Protein AF-A0A101NGU7-F1 (afdb_monomer)

Structure (mmCIF, N/CA/C/O backbone):
data_AF-A0A101NGU7-F1
#
_entry.id   AF-A0A101NGU7-F1
#
loop_
_atom_site.group_PDB
_atom_site.id
_atom_site.type_symbol
_atom_site.label_atom_id
_atom_site.label_alt_id
_atom_site.label_comp_id
_atom_site.label_asym_id
_atom_site.label_entity_id
_atom_site.label_seq_id
_atom_site.pdbx_PDB_ins_code
_atom_site.Cartn_x
_atom_site.Cartn_y
_atom_site.Cartn_z
_atom_site.occupancy
_atom_site.B_iso_or_equiv
_atom_site.auth_seq_id
_atom_site.auth_comp_id
_atom_site.auth_asym_id
_atom_site.auth_atom_id
_atom_site.pdbx_PDB_model_num
ATOM 1 N N . MET A 1 1 ? -17.425 5.808 0.806 1.00 58.78 1 MET A N 1
ATOM 2 C CA . MET A 1 1 ? -16.473 5.995 1.917 1.00 58.78 1 MET A 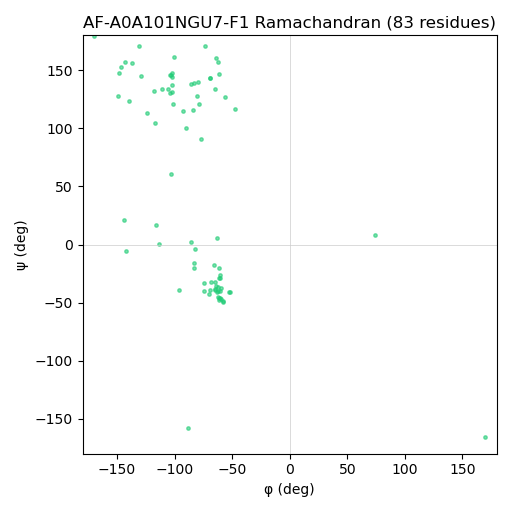CA 1
ATOM 3 C C . MET A 1 1 ? -15.116 6.217 1.278 1.00 58.78 1 MET A C 1
ATOM 5 O O . MET A 1 1 ? -14.770 5.433 0.404 1.00 58.78 1 MET A O 1
ATOM 9 N N . THR A 1 2 ? -14.427 7.311 1.593 1.00 72.12 2 THR A N 1
ATOM 10 C CA . THR A 1 2 ? -13.077 7.569 1.069 1.00 72.12 2 THR A CA 1
ATOM 11 C C . THR A 1 2 ? -12.093 7.013 2.084 1.00 72.12 2 THR A C 1
ATOM 13 O O . THR A 1 2 ? -12.086 7.488 3.215 1.00 72.12 2 THR A O 1
ATOM 16 N N . TYR A 1 3 ? -11.331 5.990 1.704 1.00 77.88 3 TYR A N 1
ATOM 17 C CA . TYR A 1 3 ? -10.276 5.432 2.548 1.00 77.88 3 TYR A CA 1
ATOM 18 C C . TYR A 1 3 ? -9.003 6.259 2.393 1.00 77.88 3 TYR A C 1
ATOM 20 O O . TYR A 1 3 ? -8.667 6.675 1.281 1.00 77.88 3 TYR A O 1
ATOM 28 N N . ARG A 1 4 ? -8.314 6.508 3.506 1.00 85.31 4 ARG A N 1
ATOM 29 C CA . ARG A 1 4 ? -7.018 7.182 3.521 1.00 85.31 4 ARG A CA 1
ATOM 30 C C . ARG A 1 4 ? -5.917 6.192 3.143 1.00 85.31 4 ARG A C 1
ATOM 32 O O . ARG A 1 4 ? -5.954 5.030 3.544 1.00 85.31 4 ARG A O 1
ATOM 39 N N . VAL A 1 5 ? -4.959 6.662 2.354 1.00 86.62 5 VAL A N 1
ATOM 40 C CA . VAL A 1 5 ? -3.726 5.937 2.046 1.00 86.62 5 VAL A CA 1
ATOM 41 C C . VAL A 1 5 ? -2.587 6.851 2.433 1.00 86.62 5 VAL A C 1
ATOM 43 O O . VAL A 1 5 ? -2.410 7.891 1.801 1.00 86.62 5 VAL A O 1
ATOM 46 N N . GLU A 1 6 ? -1.832 6.463 3.447 1.00 90.12 6 GLU A N 1
ATOM 47 C CA . GLU A 1 6 ? -0.588 7.142 3.787 1.00 90.12 6 GLU A CA 1
ATOM 48 C C . GLU A 1 6 ? 0.583 6.306 3.284 1.00 90.12 6 GLU A C 1
ATOM 50 O O . GLU A 1 6 ? 0.587 5.080 3.403 1.00 90.12 6 GLU A O 1
ATOM 55 N N . LEU A 1 7 ? 1.577 6.966 2.698 1.00 90.06 7 LEU A N 1
ATOM 56 C CA . LEU A 1 7 ? 2.812 6.326 2.266 1.00 90.06 7 LEU A CA 1
ATOM 57 C C . LEU A 1 7 ? 3.904 6.678 3.271 1.00 90.06 7 LEU A C 1
ATOM 59 O O . LEU A 1 7 ? 4.102 7.850 3.589 1.00 90.06 7 LEU A O 1
ATOM 63 N N . ALA A 1 8 ? 4.633 5.677 3.762 1.00 89.88 8 ALA A N 1
ATOM 64 C CA . ALA A 1 8 ? 5.882 5.948 4.457 1.00 89.88 8 ALA A CA 1
ATOM 65 C C . ALA A 1 8 ? 6.866 6.645 3.499 1.00 89.88 8 ALA A C 1
ATOM 67 O O . ALA A 1 8 ? 6.914 6.321 2.316 1.00 89.88 8 ALA A O 1
ATOM 68 N N . VAL A 1 9 ? 7.711 7.545 4.011 1.00 87.31 9 VAL A N 1
ATOM 69 C CA . VAL A 1 9 ? 8.689 8.296 3.190 1.00 87.31 9 VAL A CA 1
ATOM 70 C C . VAL A 1 9 ? 9.552 7.363 2.327 1.00 87.31 9 VAL A C 1
ATOM 72 O O . VAL A 1 9 ? 9.759 7.605 1.144 1.00 87.31 9 VAL A O 1
ATOM 75 N N . GLN A 1 10 ? 9.976 6.227 2.887 1.00 86.00 10 GLN A N 1
ATOM 76 C CA . GLN A 1 10 ? 10.746 5.209 2.163 1.00 86.00 10 GLN A CA 1
ATOM 77 C C . GLN A 1 10 ? 9.993 4.590 0.971 1.00 86.00 10 GLN A C 1
ATOM 79 O O . GLN A 1 10 ? 10.613 4.177 -0.005 1.00 86.00 10 GLN A O 1
ATOM 84 N N . VAL A 1 11 ? 8.660 4.534 1.033 1.00 90.56 11 VAL A N 1
ATOM 85 C CA . VAL A 1 11 ? 7.800 4.050 -0.054 1.00 90.56 11 VAL A CA 1
ATOM 86 C C . VAL A 1 11 ? 7.716 5.091 -1.164 1.00 90.56 11 VAL A C 1
ATOM 88 O O . VAL A 1 11 ? 7.767 4.728 -2.337 1.00 90.56 11 VAL A O 1
ATOM 91 N N . GLU A 1 12 ? 7.630 6.376 -0.818 1.00 90.06 12 GLU A N 1
ATOM 92 C CA . GLU A 1 12 ? 7.678 7.463 -1.803 1.00 90.06 12 GLU A CA 1
ATOM 93 C C . GLU A 1 12 ? 9.010 7.451 -2.568 1.00 90.06 12 GLU A C 1
A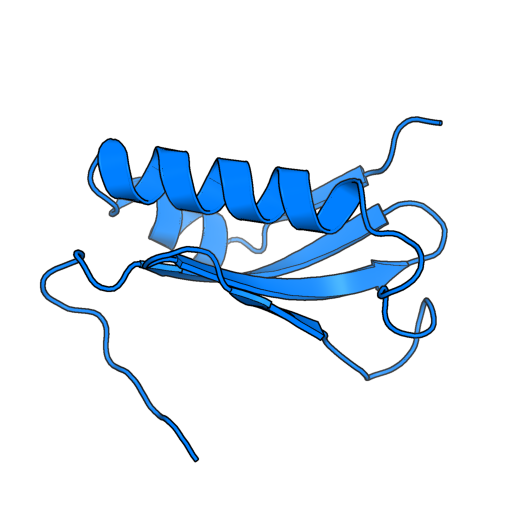TOM 95 O O . GLU A 1 12 ? 9.016 7.482 -3.803 1.00 90.06 12 GLU A O 1
ATOM 100 N N . ASP A 1 13 ? 10.124 7.302 -1.846 1.00 89.44 13 ASP A N 1
ATOM 101 C CA . ASP A 1 13 ? 11.459 7.173 -2.433 1.00 89.44 13 ASP A CA 1
ATOM 102 C C . ASP A 1 13 ? 11.566 5.923 -3.321 1.00 89.44 13 ASP A C 1
ATOM 104 O O . ASP A 1 13 ? 12.022 6.003 -4.465 1.00 89.44 13 ASP A O 1
ATOM 108 N N . ALA A 1 14 ? 11.079 4.769 -2.850 1.00 87.25 14 ALA A N 1
ATOM 109 C CA . ALA A 1 14 ? 11.063 3.537 -3.636 1.00 87.25 14 ALA A CA 1
ATOM 110 C C . ALA A 1 14 ? 10.280 3.722 -4.947 1.00 87.25 14 ALA A C 1
ATOM 112 O O . ALA A 1 14 ? 10.809 3.446 -6.026 1.00 87.25 14 ALA A O 1
ATOM 113 N N . LEU A 1 15 ? 9.063 4.269 -4.890 1.00 89.38 15 LEU A N 1
ATOM 114 C CA . LEU A 1 15 ? 8.237 4.540 -6.072 1.00 89.38 15 LEU A CA 1
ATOM 115 C C . LEU A 1 15 ? 8.919 5.491 -7.063 1.00 89.38 15 LEU A C 1
ATOM 117 O O . LEU A 1 15 ? 8.793 5.297 -8.279 1.00 89.38 15 LEU A O 1
ATOM 121 N N . ALA 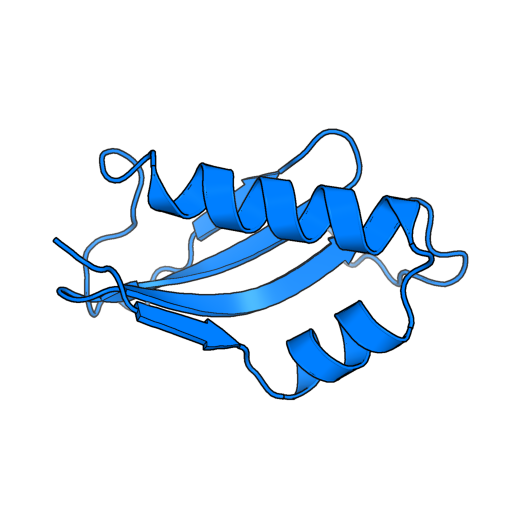A 1 16 ? 9.646 6.496 -6.569 1.00 90.12 16 ALA A N 1
ATOM 122 C CA . ALA A 1 16 ? 10.385 7.439 -7.402 1.00 90.12 16 ALA A CA 1
ATOM 123 C C . ALA A 1 16 ? 11.526 6.767 -8.184 1.00 90.12 16 ALA A C 1
ATOM 125 O O . ALA A 1 16 ? 11.799 7.161 -9.320 1.00 90.12 16 ALA A O 1
ATOM 126 N N . THR A 1 17 ? 12.150 5.731 -7.616 1.00 89.19 17 THR A N 1
ATOM 127 C CA . THR A 1 17 ? 13.241 4.978 -8.264 1.00 89.19 17 THR A CA 1
ATOM 128 C C . THR A 1 17 ? 12.764 3.894 -9.233 1.00 89.19 17 THR A C 1
ATOM 130 O O . THR A 1 17 ? 13.523 3.481 -10.112 1.00 89.19 17 THR A O 1
ATOM 133 N N . LEU A 1 18 ? 11.510 3.446 -9.114 1.00 88.12 18 LEU A N 1
ATOM 134 C CA . LEU A 1 18 ? 10.956 2.427 -10.001 1.00 88.12 18 LEU A CA 1
ATOM 135 C C . LEU A 1 18 ? 10.758 2.957 -11.432 1.00 88.12 18 LEU A C 1
ATOM 137 O O . LEU A 1 18 ? 10.309 4.097 -11.612 1.00 88.12 18 LEU A O 1
ATOM 141 N N . PRO A 1 19 ? 10.998 2.114 -12.459 1.00 90.25 19 PRO A N 1
ATOM 142 C CA . PRO A 1 19 ? 10.573 2.416 -13.821 1.00 90.25 19 PRO A CA 1
ATOM 143 C C . PRO A 1 19 ? 9.043 2.513 -13.890 1.00 90.25 19 PRO A C 1
ATOM 145 O O . PRO A 1 19 ? 8.343 1.898 -13.083 1.00 90.25 19 PRO A O 1
ATOM 148 N N . ASP A 1 20 ? 8.517 3.224 -14.892 1.00 92.31 20 ASP A N 1
ATOM 149 C CA . ASP A 1 20 ? 7.079 3.522 -15.004 1.00 92.31 20 ASP A CA 1
ATOM 150 C C . ASP A 1 20 ? 6.191 2.274 -14.907 1.00 92.31 20 ASP A C 1
ATOM 152 O O . ASP A 1 20 ? 5.176 2.286 -14.216 1.00 92.31 20 ASP A O 1
ATOM 156 N N . ALA A 1 21 ? 6.604 1.167 -15.532 1.00 90.06 21 ALA A N 1
ATOM 157 C CA . ALA A 1 21 ? 5.881 -0.103 -15.463 1.00 90.06 21 ALA A CA 1
ATOM 158 C C . ALA A 1 21 ? 5.810 -0.674 -14.034 1.00 90.06 21 ALA A C 1
ATOM 160 O O . ALA A 1 21 ? 4.763 -1.161 -13.618 1.00 90.06 21 ALA A O 1
ATOM 161 N N . GLY A 1 22 ? 6.907 -0.588 -13.274 1.00 91.06 22 GLY A N 1
ATOM 162 C CA . GLY A 1 22 ? 6.944 -1.042 -11.885 1.00 91.06 22 GLY A CA 1
ATOM 163 C C . GLY A 1 22 ? 6.119 -0.143 -10.974 1.00 91.06 22 GLY A C 1
ATOM 164 O O . GLY A 1 22 ? 5.344 -0.636 -10.159 1.00 91.06 22 GLY A O 1
ATOM 165 N N . ARG A 1 23 ? 6.219 1.177 -11.162 1.00 92.94 23 ARG A N 1
ATOM 166 C CA . ARG A 1 23 ? 5.407 2.153 -10.428 1.00 92.94 23 ARG A CA 1
ATOM 167 C C . ARG A 1 23 ? 3.916 1.927 -10.667 1.00 92.94 23 ARG A C 1
ATOM 169 O O . ARG A 1 23 ? 3.153 1.886 -9.707 1.00 92.94 23 ARG A O 1
ATOM 176 N N . GLN A 1 24 ? 3.515 1.738 -11.923 1.00 94.56 24 GLN A N 1
ATOM 177 C CA . GLN A 1 24 ? 2.130 1.451 -12.289 1.00 94.56 24 GLN A CA 1
ATOM 178 C C . GLN A 1 24 ? 1.619 0.187 -11.589 1.00 94.56 24 GLN A C 1
ATOM 180 O O . GLN A 1 24 ? 0.569 0.224 -10.953 1.00 94.56 24 GLN A O 1
ATOM 185 N N . GLU A 1 25 ? 2.379 -0.908 -11.640 1.00 93.38 25 GLU A N 1
ATOM 186 C CA . GLU A 1 25 ? 1.961 -2.172 -11.031 1.00 93.38 25 GLU A CA 1
ATOM 187 C C . GLU A 1 25 ? 1.857 -2.081 -9.499 1.00 93.38 25 GLU A C 1
ATOM 189 O O . GLU A 1 25 ? 0.917 -2.608 -8.896 1.00 93.38 25 GLU A O 1
ATOM 194 N N . VAL A 1 26 ? 2.784 -1.376 -8.842 1.00 93.50 26 VAL A N 1
ATOM 195 C CA . VAL A 1 26 ? 2.706 -1.128 -7.394 1.00 93.50 26 VAL A CA 1
ATOM 196 C C . VAL A 1 26 ? 1.457 -0.314 -7.053 1.00 93.50 26 VAL A C 1
ATOM 198 O O . VAL A 1 26 ? 0.718 -0.698 -6.147 1.00 93.50 26 VAL A O 1
ATOM 201 N N . MET A 1 27 ? 1.155 0.750 -7.802 1.00 94.12 27 MET A N 1
ATOM 202 C CA . MET A 1 27 ? -0.058 1.550 -7.585 1.00 94.12 27 MET A CA 1
ATOM 203 C C . MET A 1 27 ? -1.340 0.734 -7.793 1.00 94.12 27 MET A C 1
ATOM 205 O O . MET A 1 27 ? -2.279 0.848 -7.005 1.00 94.12 27 MET A O 1
ATOM 209 N N . GLU A 1 28 ? -1.376 -0.138 -8.802 1.00 93.81 28 GLU A N 1
ATOM 210 C CA . GLU A 1 28 ? 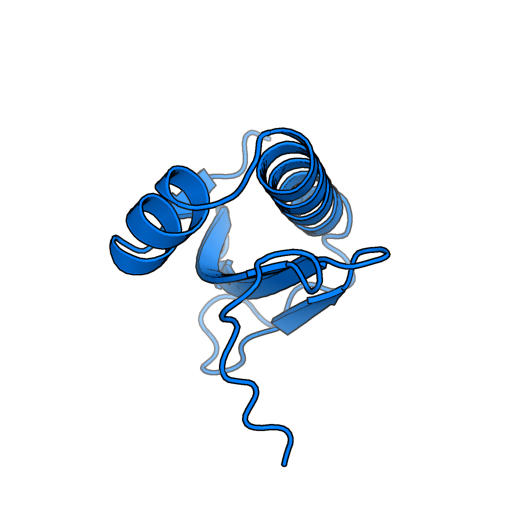-2.478 -1.086 -9.010 1.00 93.81 28 GLU A CA 1
ATOM 211 C C . GLU A 1 28 ? -2.611 -2.073 -7.844 1.00 93.81 28 GLU A C 1
ATOM 213 O O . GLU A 1 28 ? -3.722 -2.403 -7.430 1.00 93.81 28 GLU A O 1
ATOM 218 N N . THR A 1 29 ? -1.490 -2.496 -7.258 1.00 93.50 29 THR A N 1
ATOM 219 C CA . THR A 1 29 ? -1.471 -3.390 -6.091 1.00 93.50 29 THR A CA 1
ATOM 220 C C . THR A 1 29 ? -1.990 -2.687 -4.834 1.00 93.50 29 THR A C 1
ATOM 222 O O . THR A 1 29 ? -2.764 -3.281 -4.082 1.00 93.50 29 THR A O 1
ATOM 225 N N . ILE A 1 30 ? -1.644 -1.409 -4.630 1.00 91.81 30 ILE A N 1
ATOM 226 C CA . ILE A 1 30 ? -2.206 -0.567 -3.558 1.00 91.81 30 ILE A CA 1
ATOM 227 C C . ILE A 1 30 ? -3.721 -0.417 -3.753 1.00 91.81 30 ILE A C 1
ATOM 229 O O . ILE A 1 30 ? -4.497 -0.648 -2.826 1.00 91.81 30 ILE A O 1
ATOM 233 N N . ALA A 1 31 ? -4.167 -0.103 -4.973 1.00 91.25 31 ALA A N 1
ATOM 234 C CA . ALA A 1 31 ? -5.591 0.000 -5.285 1.00 91.25 31 ALA A CA 1
ATOM 235 C C . ALA A 1 31 ? -6.329 -1.329 -5.041 1.00 91.25 31 ALA A C 1
ATOM 237 O O . ALA A 1 31 ? -7.425 -1.341 -4.477 1.00 91.25 31 ALA A O 1
ATOM 238 N N . ALA A 1 32 ? -5.712 -2.459 -5.395 1.00 90.06 32 ALA A N 1
ATOM 239 C CA . ALA A 1 32 ? -6.246 -3.789 -5.122 1.00 90.06 32 ALA A CA 1
ATOM 240 C C . ALA A 1 32 ? -6.340 -4.090 -3.613 1.00 90.06 32 ALA A C 1
ATOM 242 O O . ALA A 1 32 ? -7.293 -4.738 -3.174 1.00 90.06 32 ALA A O 1
ATOM 243 N N . ALA A 1 33 ? -5.387 -3.614 -2.805 1.00 88.31 33 ALA A N 1
ATOM 244 C CA . ALA A 1 33 ? -5.436 -3.746 -1.350 1.00 88.31 33 ALA A CA 1
ATOM 245 C C . ALA A 1 33 ? -6.618 -2.969 -0.747 1.00 88.31 33 ALA A C 1
ATOM 247 O O . ALA A 1 33 ? -7.293 -3.481 0.147 1.00 88.31 33 ALA A O 1
ATOM 248 N N . LEU A 1 34 ? -6.931 -1.786 -1.283 1.00 87.06 34 LEU A N 1
ATOM 249 C CA . LEU A 1 34 ? -8.042 -0.950 -0.814 1.00 87.06 34 LEU A CA 1
ATOM 250 C C . LEU A 1 34 ? -9.428 -1.530 -1.098 1.00 87.06 34 LEU A C 1
ATOM 252 O O . LEU A 1 34 ? -10.354 -1.304 -0.325 1.00 87.06 34 LEU A O 1
ATOM 256 N N . VAL A 1 35 ? -9.598 -2.264 -2.199 1.00 87.44 35 VAL A N 1
ATOM 257 C CA . VAL A 1 35 ? -10.909 -2.834 -2.560 1.00 87.44 35 VAL A CA 1
ATOM 258 C C . VAL A 1 35 ? -11.208 -4.161 -1.856 1.00 87.44 35 VAL A C 1
ATOM 260 O O . VAL A 1 35 ? -12.365 -4.575 -1.813 1.00 87.44 35 VAL A O 1
ATOM 263 N N . ARG A 1 36 ? -10.197 -4.829 -1.283 1.00 83.88 36 ARG A N 1
ATOM 264 C CA . ARG A 1 36 ? -10.325 -6.133 -0.600 1.00 83.88 36 ARG A CA 1
ATOM 265 C C . ARG A 1 36 ? -10.298 -5.982 0.920 1.00 83.88 36 ARG A C 1
ATOM 267 O O . ARG A 1 36 ? -9.406 -6.504 1.593 1.00 83.88 36 ARG A O 1
ATOM 274 N N . LEU A 1 37 ? -11.280 -5.241 1.431 1.00 80.38 37 LEU A N 1
ATOM 275 C CA . LEU A 1 37 ? -11.442 -4.926 2.857 1.00 80.38 37 LEU A CA 1
ATOM 276 C C . LEU A 1 37 ? -11.627 -6.174 3.732 1.00 80.38 37 LEU A C 1
ATOM 278 O O . LEU A 1 37 ? -11.228 -6.177 4.888 1.00 80.38 37 LEU A O 1
ATOM 282 N N . ASP A 1 38 ? -12.202 -7.246 3.179 1.00 81.81 38 ASP A N 1
ATOM 283 C CA . ASP A 1 38 ? -12.421 -8.532 3.860 1.00 81.81 38 ASP A CA 1
ATOM 284 C C . ASP A 1 38 ? -11.125 -9.211 4.313 1.00 81.81 38 ASP A C 1
ATOM 286 O O . ASP A 1 38 ? -11.139 -10.075 5.184 1.00 81.81 38 ASP A O 1
ATOM 290 N N . ALA A 1 39 ? -10.011 -8.820 3.705 1.00 80.62 39 ALA A N 1
ATOM 291 C CA . ALA A 1 39 ? -8.711 -9.404 3.947 1.00 80.62 39 ALA A CA 1
ATOM 292 C C . ALA A 1 39 ? -7.733 -8.387 4.557 1.00 80.62 39 ALA A C 1
ATOM 294 O O . ALA A 1 39 ? -6.515 -8.593 4.497 1.00 80.62 39 ALA A O 1
ATOM 295 N N . TRP A 1 40 ? -8.253 -7.280 5.096 1.00 85.62 40 TRP A N 1
ATOM 296 C CA . TRP A 1 40 ? -7.482 -6.372 5.938 1.00 85.62 40 TRP A CA 1
ATOM 297 C C . TRP A 1 40 ? -7.161 -7.043 7.279 1.00 85.62 40 TRP A C 1
ATOM 299 O O . TRP A 1 40 ? -7.989 -7.800 7.790 1.00 85.62 40 TRP A O 1
ATOM 309 N N . PRO A 1 41 ? -5.968 -6.790 7.845 1.00 80.44 41 PRO A N 1
ATOM 310 C CA . PRO A 1 41 ? -5.689 -7.164 9.223 1.00 80.44 41 PRO A CA 1
ATOM 311 C C . PRO A 1 41 ? -6.612 -6.385 10.171 1.00 80.44 41 PRO A C 1
ATOM 313 O O . PRO A 1 41 ? -7.171 -5.349 9.794 1.00 80.44 41 PRO A O 1
ATOM 316 N N . ASP A 1 42 ? -6.769 -6.879 11.400 1.00 82.56 42 ASP A N 1
ATOM 317 C CA . ASP A 1 42 ? -7.583 -6.194 12.401 1.00 82.56 42 ASP A CA 1
ATOM 318 C C . ASP A 1 42 ? -7.075 -4.754 12.613 1.00 82.56 42 ASP A C 1
ATOM 320 O O . ASP A 1 42 ? -5.880 -4.543 12.863 1.00 82.56 42 ASP A O 1
ATOM 324 N N . PRO A 1 43 ? -7.955 -3.743 12.503 1.00 80.19 43 PRO A N 1
ATOM 325 C CA . PRO A 1 43 ? -7.537 -2.351 12.521 1.00 80.19 43 PRO A CA 1
ATOM 326 C C . PRO A 1 43 ? -6.926 -1.965 13.871 1.00 80.19 43 PRO A C 1
ATOM 328 O O . PRO A 1 43 ? -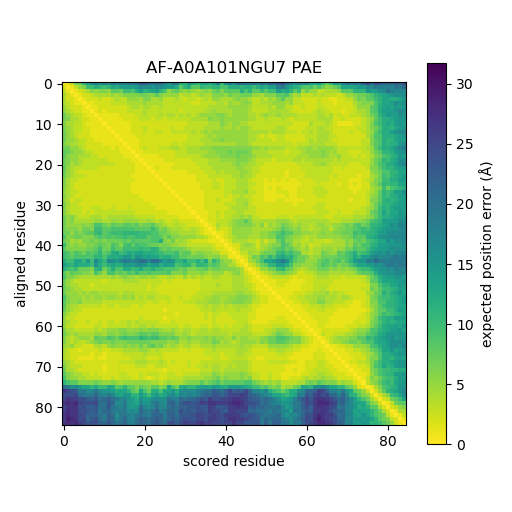7.490 -2.248 14.928 1.00 80.19 43 PRO A O 1
ATOM 331 N N . GLY A 1 44 ? -5.781 -1.276 13.836 1.00 69.44 44 GLY A N 1
ATOM 332 C CA . GLY A 1 44 ? -5.040 -0.884 15.042 1.00 69.44 44 GLY A CA 1
ATOM 333 C C . GLY A 1 44 ? -4.285 -2.031 15.733 1.00 69.44 44 GLY A C 1
ATOM 334 O O . GLY A 1 44 ? -3.768 -1.839 16.836 1.00 69.44 44 GLY A O 1
ATOM 335 N N . GLY A 1 45 ? -4.222 -3.211 15.107 1.00 70.69 45 GLY A N 1
ATOM 336 C CA . GLY A 1 45 ? -3.354 -4.311 15.515 1.00 70.69 45 GLY A CA 1
ATOM 337 C C . GLY A 1 45 ? -1.878 -4.064 15.180 1.00 70.69 45 GLY A C 1
ATOM 338 O O . GLY A 1 45 ? -1.522 -3.130 14.465 1.00 70.69 45 GLY A O 1
ATOM 339 N N . TRP A 1 46 ? -1.005 -4.931 15.697 1.00 70.69 46 TRP A N 1
ATOM 340 C CA . TRP A 1 46 ? 0.423 -4.958 15.332 1.00 70.69 46 TRP A CA 1
ATOM 341 C C . TRP A 1 46 ? 0.673 -5.727 14.024 1.00 70.69 46 TRP A C 1
ATOM 343 O O . TRP A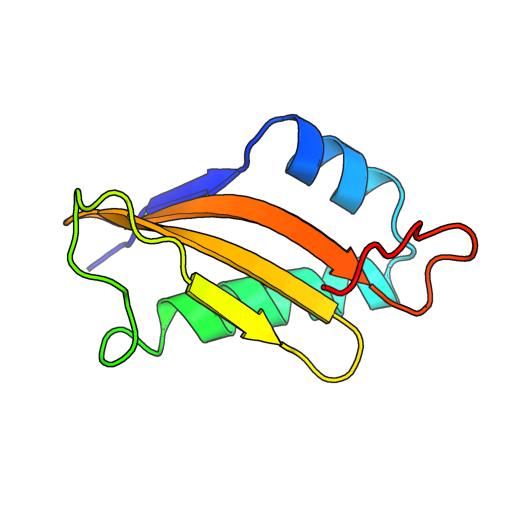 1 46 ? 1.807 -5.796 13.553 1.00 70.69 46 TRP A O 1
ATOM 353 N N . ASP A 1 47 ? -0.379 -6.317 13.455 1.00 79.38 47 ASP A N 1
ATOM 354 C CA . ASP A 1 47 ? -0.306 -7.129 12.252 1.00 79.38 47 ASP A CA 1
ATOM 355 C C . ASP A 1 47 ? -0.262 -6.254 10.998 1.00 79.38 47 ASP A C 1
ATOM 357 O O . ASP A 1 47 ? -1.121 -5.401 10.763 1.00 79.38 47 ASP A O 1
ATOM 361 N N . ALA A 1 48 ? 0.736 -6.519 10.162 1.00 83.69 48 ALA A N 1
ATOM 362 C CA . ALA A 1 48 ? 0.817 -5.994 8.811 1.00 83.69 48 ALA A CA 1
ATOM 363 C C . ALA A 1 48 ? 0.419 -7.085 7.814 1.00 83.69 48 ALA A C 1
ATOM 365 O O . ALA A 1 48 ? 0.739 -8.264 7.984 1.00 83.69 48 ALA A O 1
ATOM 366 N N . ALA A 1 49 ? -0.252 -6.686 6.742 1.00 87.75 49 ALA A N 1
ATOM 367 C CA . ALA A 1 49 ? -0.576 -7.560 5.630 1.00 87.75 49 ALA A CA 1
ATOM 368 C C . ALA A 1 49 ? 0.352 -7.282 4.450 1.00 87.75 49 ALA A C 1
ATOM 370 O O . ALA A 1 49 ? 0.729 -6.142 4.185 1.00 87.75 49 ALA A O 1
ATOM 371 N N . VAL A 1 50 ? 0.674 -8.338 3.703 1.00 90.25 50 VAL A N 1
ATOM 372 C CA . VAL A 1 50 ? 1.378 -8.228 2.424 1.00 90.25 50 VAL A CA 1
ATOM 373 C C . VAL A 1 50 ? 0.432 -8.616 1.294 1.00 90.25 50 VAL A C 1
ATOM 375 O O . VAL A 1 50 ? -0.287 -9.621 1.358 1.00 90.25 50 VAL A O 1
ATOM 378 N N . ARG A 1 51 ? 0.420 -7.801 0.243 1.00 90.25 51 ARG A N 1
ATOM 379 C CA . ARG A 1 51 ? -0.288 -8.054 -1.010 1.00 90.25 51 ARG A CA 1
ATOM 380 C C . ARG A 1 51 ? 0.703 -8.128 -2.146 1.00 90.25 51 ARG A C 1
ATOM 382 O O . ARG A 1 51 ? 1.554 -7.261 -2.293 1.00 90.25 51 ARG A O 1
ATOM 389 N N . PHE A 1 52 ? 0.546 -9.163 -2.955 1.00 89.50 52 PHE A N 1
ATOM 390 C CA . PHE A 1 52 ? 1.379 -9.410 -4.118 1.00 89.50 52 PHE A CA 1
ATOM 391 C C . PHE A 1 52 ? 0.601 -9.080 -5.389 1.00 89.50 52 PHE A C 1
ATOM 393 O O . PHE A 1 52 ? -0.560 -9.478 -5.530 1.00 89.50 52 PHE A O 1
ATOM 400 N N . GLY A 1 53 ? 1.251 -8.350 -6.290 1.00 88.50 53 GLY A N 1
ATOM 401 C CA . GLY A 1 53 ? 0.887 -8.281 -7.699 1.00 88.50 53 GLY A CA 1
ATOM 402 C C . GLY A 1 53 ? 1.587 -9.387 -8.491 1.00 88.50 53 GLY A C 1
ATOM 403 O O . GLY A 1 53 ? 1.99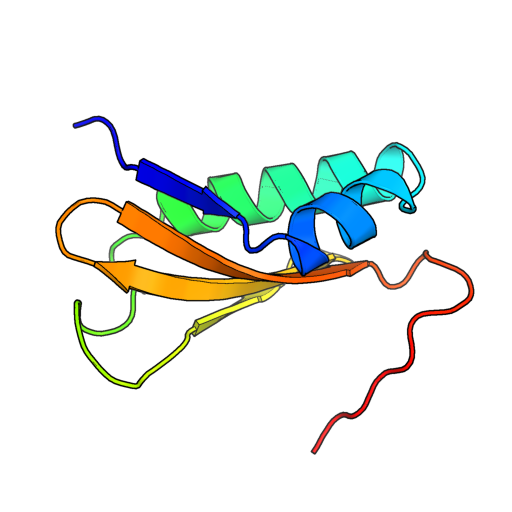8 -10.407 -7.937 1.00 88.50 53 GLY A O 1
ATOM 404 N N . SER A 1 54 ? 1.735 -9.197 -9.801 1.00 89.38 54 SER A N 1
ATOM 405 C CA . SER A 1 54 ? 2.400 -10.190 -10.663 1.00 89.38 54 SER A CA 1
ATOM 406 C C . SER A 1 54 ? 3.920 -10.193 -10.465 1.00 89.38 54 SER A C 1
ATOM 408 O O . SER A 1 54 ? 4.579 -11.224 -10.599 1.00 89.38 54 SER A O 1
ATOM 410 N N . ARG A 1 55 ? 4.478 -9.020 -10.173 1.00 90.75 55 ARG A N 1
ATOM 411 C CA . ARG A 1 55 ? 5.890 -8.718 -9.930 1.00 90.75 55 ARG A CA 1
ATOM 412 C C . ARG A 1 55 ? 6.075 -7.676 -8.830 1.00 90.75 55 ARG A C 1
ATOM 414 O O . ARG A 1 55 ? 7.218 -7.391 -8.487 1.00 90.75 55 ARG A O 1
ATOM 421 N N . SER A 1 56 ? 5.003 -7.089 -8.307 1.00 92.25 56 SER A N 1
ATOM 422 C CA . SER A 1 56 ? 5.029 -6.130 -7.202 1.00 92.25 56 SER A CA 1
ATOM 423 C C . SER A 1 56 ? 4.654 -6.762 -5.863 1.00 92.25 56 SER A C 1
ATOM 425 O O . SER A 1 56 ? 3.988 -7.799 -5.798 1.00 92.25 56 SER A O 1
ATOM 427 N N . TRP A 1 57 ? 5.023 -6.090 -4.779 1.00 93.12 57 TRP A N 1
ATOM 428 C CA . TRP A 1 57 ? 4.441 -6.313 -3.460 1.00 93.12 57 TRP A CA 1
ATOM 429 C C . TRP A 1 57 ? 4.167 -4.986 -2.757 1.00 93.12 57 TRP A C 1
ATOM 431 O O . TRP A 1 57 ? 4.784 -3.965 -3.063 1.00 93.12 57 TRP A O 1
ATOM 441 N N . VAL A 1 58 ? 3.225 -5.025 -1.819 1.00 92.56 58 VAL A N 1
ATOM 442 C CA . VAL A 1 58 ? 2.834 -3.917 -0.948 1.00 92.56 58 VAL A CA 1
ATOM 443 C C . VAL A 1 58 ? 2.606 -4.477 0.451 1.00 92.56 58 VAL A C 1
ATOM 445 O O . VAL A 1 58 ? 1.782 -5.376 0.627 1.00 92.56 58 VAL A O 1
ATOM 448 N N . MET A 1 59 ? 3.315 -3.946 1.439 1.00 92.94 59 MET A N 1
ATOM 449 C CA . MET A 1 59 ? 3.103 -4.215 2.857 1.00 92.94 59 MET A CA 1
ATOM 450 C C . MET A 1 59 ? 2.365 -3.039 3.489 1.00 92.94 59 MET A C 1
ATOM 452 O O . MET A 1 59 ? 2.758 -1.888 3.297 1.00 92.94 59 MET A O 1
ATOM 456 N N . PHE A 1 60 ? 1.310 -3.318 4.248 1.00 91.81 60 PHE A N 1
ATOM 457 C CA . PHE A 1 60 ? 0.499 -2.278 4.869 1.00 91.81 60 PHE A CA 1
ATOM 458 C C . PHE A 1 60 ? -0.073 -2.692 6.222 1.00 91.81 60 PHE A C 1
ATOM 460 O O . PHE A 1 60 ? -0.339 -3.871 6.461 1.00 91.81 60 PHE A O 1
ATOM 467 N N . SER A 1 61 ? -0.321 -1.699 7.070 1.00 91.31 61 SER A N 1
ATOM 468 C CA . SER A 1 61 ? -1.165 -1.834 8.262 1.00 91.31 61 SER A CA 1
ATOM 469 C C . SER A 1 61 ? -2.532 -1.219 7.999 1.00 91.31 61 SER A C 1
ATOM 471 O O . SER A 1 61 ? -2.644 -0.258 7.238 1.00 91.31 61 SER A O 1
ATOM 473 N N . ALA A 1 62 ? -3.575 -1.773 8.615 1.00 89.75 62 ALA A N 1
ATOM 474 C CA . ALA A 1 62 ? -4.935 -1.264 8.484 1.00 89.75 62 ALA A CA 1
ATOM 475 C C . ALA A 1 62 ? -5.383 -0.479 9.722 1.00 89.75 62 ALA A C 1
ATOM 477 O O . ALA A 1 62 ? -5.066 -0.820 10.864 1.00 89.75 62 ALA A O 1
ATOM 478 N N . TYR A 1 63 ? -6.192 0.545 9.473 1.00 84.56 63 TYR A N 1
ATOM 479 C CA . TYR A 1 63 ? -6.888 1.356 10.464 1.00 84.56 63 TYR A CA 1
ATOM 480 C C . TYR A 1 63 ? -8.363 1.474 10.078 1.00 84.56 63 TYR A C 1
ATOM 482 O O . TYR A 1 63 ? -8.781 1.082 8.989 1.00 84.56 63 TYR A O 1
ATOM 490 N N . LEU A 1 64 ? -9.178 2.025 10.978 1.00 81.06 64 LEU A N 1
ATOM 491 C CA . LEU A 1 64 ? -10.621 2.168 10.752 1.00 81.06 64 LEU A CA 1
ATOM 492 C C . LEU A 1 64 ? -10.962 3.035 9.529 1.00 81.06 64 LEU A C 1
ATOM 494 O O . LEU A 1 64 ? -12.030 2.871 8.942 1.00 81.06 64 LEU A O 1
ATOM 498 N N . ASP A 1 65 ? -10.076 3.954 9.153 1.00 84.44 65 ASP A N 1
ATOM 499 C CA . ASP A 1 65 ? -10.271 4.922 8.078 1.00 84.44 65 ASP A CA 1
ATOM 500 C C . ASP A 1 65 ? -9.343 4.717 6.871 1.00 84.44 65 ASP A C 1
ATOM 502 O O . ASP A 1 65 ? -9.455 5.465 5.897 1.00 84.44 65 ASP A O 1
ATOM 506 N N . GLY A 1 66 ? -8.468 3.706 6.868 1.00 88.44 66 GLY A N 1
ATOM 507 C CA . GLY A 1 66 ? -7.484 3.567 5.798 1.00 88.44 66 GLY A CA 1
ATOM 508 C C . GLY A 1 66 ? -6.388 2.536 6.028 1.00 88.44 66 GLY A C 1
ATOM 509 O O . GLY A 1 66 ? -6.484 1.683 6.909 1.00 88.44 66 GLY A O 1
ATOM 510 N N . ILE A 1 67 ? -5.346 2.636 5.206 1.00 90.00 67 ILE A N 1
ATOM 511 C CA . ILE A 1 67 ? -4.132 1.826 5.310 1.00 90.00 67 ILE A CA 1
ATOM 512 C C . ILE A 1 67 ? -2.888 2.712 5.283 1.00 90.00 67 ILE A C 1
ATOM 514 O O . ILE A 1 67 ? -2.831 3.690 4.533 1.00 90.00 67 ILE A O 1
ATOM 518 N N . ASP A 1 68 ? -1.877 2.305 6.040 1.00 91.88 68 ASP A N 1
ATOM 519 C CA . ASP A 1 68 ? -0.532 2.866 5.952 1.00 91.88 68 ASP A CA 1
ATOM 520 C C . ASP A 1 68 ? 0.330 1.899 5.149 1.00 91.88 68 ASP A C 1
ATOM 522 O O . ASP A 1 68 ? 0.478 0.737 5.532 1.00 91.88 68 ASP A O 1
ATOM 526 N N . ILE A 1 69 ? 0.903 2.365 4.042 1.00 92.62 69 ILE A N 1
ATOM 527 C CA . ILE A 1 69 ? 1.839 1.584 3.237 1.00 92.62 69 ILE A CA 1
ATOM 528 C C . ILE A 1 69 ? 3.232 1.710 3.845 1.00 92.62 69 ILE A C 1
ATOM 530 O O . ILE A 1 69 ? 3.818 2.793 3.884 1.00 92.62 69 ILE A O 1
ATOM 534 N N . ILE A 1 70 ? 3.754 0.580 4.309 1.00 92.31 70 ILE A N 1
ATOM 535 C CA . ILE A 1 70 ? 5.005 0.490 5.066 1.00 92.31 70 ILE A CA 1
ATOM 536 C C . ILE A 1 70 ? 6.169 0.144 4.139 1.00 92.31 70 ILE A C 1
ATOM 538 O O . ILE A 1 70 ? 7.262 0.680 4.298 1.00 92.31 70 ILE A O 1
ATOM 542 N N . ASP A 1 71 ? 5.940 -0.738 3.167 1.00 91.94 71 ASP A N 1
ATOM 543 C CA . ASP A 1 71 ? 6.962 -1.181 2.221 1.00 91.94 71 ASP A CA 1
ATOM 544 C C . ASP A 1 71 ? 6.343 -1.519 0.862 1.00 91.94 71 ASP A C 1
ATOM 546 O O . ASP A 1 71 ? 5.201 -1.982 0.784 1.00 91.94 71 ASP A O 1
ATOM 550 N N . VAL A 1 72 ? 7.100 -1.291 -0.211 1.00 93.38 72 VAL A N 1
ATOM 551 C CA . VAL A 1 72 ? 6.723 -1.680 -1.571 1.00 93.38 72 VAL A CA 1
ATOM 552 C C . VAL A 1 72 ? 7.942 -2.145 -2.341 1.00 93.38 72 VAL A C 1
ATOM 554 O O . VAL A 1 72 ? 9.062 -1.696 -2.105 1.00 93.38 72 VAL A O 1
ATOM 557 N N . GLY A 1 73 ? 7.708 -2.941 -3.373 1.00 89.88 73 GLY A N 1
ATOM 558 C CA . GLY A 1 73 ? 8.738 -3.144 -4.372 1.00 89.88 73 GLY A CA 1
ATOM 559 C C . GLY A 1 73 ? 8.253 -3.871 -5.603 1.00 89.88 73 GLY A C 1
ATOM 560 O O . GLY A 1 73 ? 7.072 -4.195 -5.746 1.00 89.88 73 GLY A O 1
ATOM 561 N N . TRP A 1 74 ? 9.188 -4.061 -6.531 1.00 92.06 74 TRP A N 1
ATOM 562 C CA . TRP A 1 74 ? 8.929 -4.647 -7.834 1.00 92.06 74 TRP A CA 1
ATOM 563 C C . TRP A 1 74 ? 10.153 -5.408 -8.347 1.00 92.06 74 TRP A C 1
ATOM 565 O O . TRP A 1 74 ? 11.252 -4.861 -8.434 1.00 92.06 74 TRP A O 1
ATOM 575 N N . VAL A 1 75 ? 9.955 -6.669 -8.735 1.00 84.50 75 VAL A N 1
ATOM 576 C CA . VAL A 1 75 ? 11.020 -7.621 -9.110 1.00 84.50 75 VAL A CA 1
ATOM 577 C C . VAL A 1 75 ? 11.775 -7.212 -10.386 1.00 84.50 75 VAL A C 1
ATOM 579 O O . VAL A 1 75 ? 12.874 -7.693 -10.639 1.00 84.50 75 VAL A O 1
ATOM 582 N N . GLY A 1 76 ? 11.227 -6.311 -11.205 1.00 69.12 76 GLY A N 1
ATOM 583 C CA . GLY A 1 76 ? 11.932 -5.785 -12.379 1.00 69.12 76 GLY A CA 1
ATOM 584 C C . GLY A 1 76 ? 12.843 -4.583 -12.094 1.00 69.12 76 GLY A C 1
ATOM 585 O O . GLY A 1 76 ? 13.429 -4.046 -13.034 1.00 69.12 76 GLY A O 1
ATOM 586 N N . CYS A 1 77 ? 12.960 -4.140 -10.837 1.00 62.16 77 CYS A N 1
ATOM 587 C CA . CYS A 1 77 ? 13.966 -3.162 -10.439 1.00 62.16 77 CYS A CA 1
ATOM 588 C C . CYS A 1 77 ? 15.304 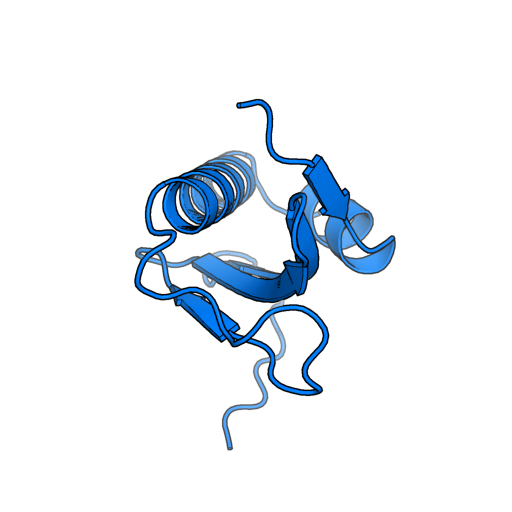-3.891 -10.276 1.00 62.16 77 CYS A C 1
ATOM 590 O O . CYS A 1 77 ? 15.402 -4.827 -9.486 1.00 62.16 77 CYS A O 1
ATOM 592 N N . GLY A 1 78 ? 16.327 -3.484 -11.028 1.00 51.84 78 GLY A N 1
ATOM 593 C CA . GLY A 1 78 ? 17.613 -4.188 -11.126 1.00 51.84 78 GLY A CA 1
ATOM 594 C C . GLY A 1 78 ? 18.442 -4.300 -9.837 1.00 51.84 78 GLY A C 1
ATOM 595 O O . GLY A 1 78 ? 19.556 -4.799 -9.921 1.00 51.84 78 GLY A O 1
ATOM 596 N N . ASP A 1 79 ? 17.925 -3.869 -8.682 1.00 49.69 79 ASP A N 1
ATOM 597 C CA . ASP A 1 79 ? 18.658 -3.806 -7.409 1.00 49.69 79 ASP A CA 1
ATOM 598 C C . ASP A 1 79 ? 17.798 -4.141 -6.166 1.00 49.69 79 ASP A C 1
ATOM 600 O O . ASP A 1 79 ? 18.118 -3.755 -5.046 1.00 49.69 79 ASP A O 1
ATOM 604 N N . ALA A 1 80 ? 16.672 -4.850 -6.315 1.00 50.16 80 ALA A N 1
ATOM 605 C CA . ALA A 1 80 ? 15.824 -5.164 -5.161 1.00 50.16 80 ALA A CA 1
ATOM 606 C C . ALA A 1 80 ? 16.415 -6.306 -4.305 1.00 50.16 80 ALA A C 1
ATOM 608 O O . ALA A 1 80 ? 16.157 -7.489 -4.536 1.00 50.16 80 ALA A O 1
ATOM 609 N N . TRP A 1 81 ? 17.217 -5.919 -3.308 1.00 47.59 81 TRP A N 1
ATOM 610 C CA . TRP A 1 81 ? 17.622 -6.722 -2.153 1.00 47.59 81 TRP A CA 1
ATOM 611 C C . TRP A 1 81 ? 16.399 -7.395 -1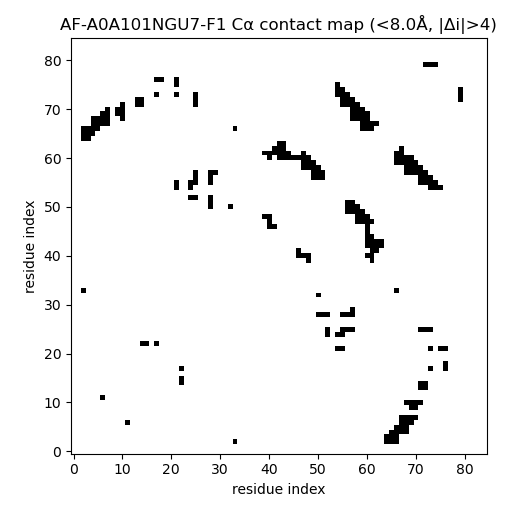.524 1.00 47.59 81 TRP A C 1
ATOM 613 O O . TRP A 1 81 ? 15.491 -6.736 -1.025 1.00 47.59 81 TRP A O 1
ATOM 623 N N . PHE A 1 82 ? 16.380 -8.722 -1.559 1.00 48.03 82 PHE A N 1
ATOM 624 C CA . PHE A 1 82 ? 15.255 -9.527 -1.118 1.00 48.03 82 PHE A CA 1
ATOM 625 C C . PHE A 1 82 ? 15.686 -10.388 0.075 1.00 48.03 82 PHE A C 1
ATOM 627 O O . PHE A 1 82 ? 16.395 -11.375 -0.127 1.00 48.03 82 PHE A O 1
ATOM 634 N N . PRO A 1 83 ? 15.305 -10.065 1.321 1.00 42.72 83 PRO A N 1
ATOM 635 C CA . PRO A 1 83 ? 15.350 -11.027 2.405 1.00 42.72 83 PRO A CA 1
ATOM 636 C C . PRO A 1 83 ? 13.996 -11.748 2.450 1.00 42.72 83 PRO A C 1
ATOM 638 O O . PRO A 1 83 ? 13.012 -11.214 2.954 1.00 42.72 83 PRO A O 1
ATOM 641 N N . MET A 1 84 ? 13.932 -12.960 1.898 1.00 44.78 84 MET A N 1
ATOM 642 C CA . MET A 1 84 ? 12.859 -13.902 2.236 1.00 44.78 84 MET A CA 1
ATOM 643 C C . MET A 1 84 ? 13.279 -14.667 3.508 1.00 44.78 84 MET A C 1
ATOM 645 O O . MET A 1 84 ? 14.457 -15.024 3.604 1.00 44.78 84 MET A O 1
ATOM 649 N N . PRO A 1 85 ? 12.373 -14.896 4.476 1.00 48.75 85 PRO A N 1
ATOM 650 C CA . PRO A 1 85 ? 12.608 -15.808 5.597 1.00 48.75 85 PRO A CA 1
ATOM 651 C C . PRO A 1 85 ? 12.695 -17.278 5.161 1.00 48.75 85 PRO A C 1
ATOM 653 O O . PRO A 1 85 ? 12.075 -17.640 4.133 1.00 48.75 85 PRO A O 1
#

Radius of gyration: 12.56 Å; Cα contacts (8 Å, |Δi|>4): 134; chains: 1; bounding box: 35×24×31 Å

Sequence (85 aa):
MTYRVELAVQVEDALATLPDAGRQEVMETIAAALVRLDAWPDPGGWDAAVRFGSRSWVMFSAYLDGIDIIDVGWVGCGDAWFPMP

Foldseek 3Di:
DDADEAEDPVAVVQLVLDDPVWNVQQVVQQVVVVVPPVPADDAPDPDWDWTDDPFKIWIWHHHPRHIYTDDMGGNPRPDDDDDDD

Organism: NCBI:txid67285

pLDDT: mean 83.12, std 13.35, range [42.72, 94.56]

Nearest PDB structures (foldseek):
  7ycu-assembly1_C-2  TM=6.023E-01  e=3.183E-02  Pseudoalteromonas rubra
  3bpq-assembly1_B  TM=6.663E-01  e=8.324E-02  Methanocaldococcus jannaschii DSM 2661
  3bpq-assembly1_D  TM=6.117E-01  e=1.076E-01  Methanocaldococcus jannaschii DSM 2661
  4fxh-assembly3_A  TM=6.840E-01  e=1.915E-01  Escherichia coli K-12
  1itv-assembly1_B  TM=5.168E-01  e=3.635E-01  Homo sapiens

Mean predicted aligned error: 6.43 Å

Solvent-accessible surface area (backbone atoms only — not comparable to full-atom values): 5024 Å² total; per-residue (Å²): 134,86,67,46,76,47,68,35,70,69,32,55,54,48,46,70,72,37,55,71,71,48,36,51,46,33,52,52,39,54,54,53,54,68,73,42,63,92,73,54,45,65,59,76,53,96,51,67,43,76,47,72,48,98,54,23,36,40,30,30,36,33,42,95,58,30,37,39,36,66,42,62,47,36,75,87,44,97,74,71,85,76,88,76,135

Secondary structure (DSSP, 8-state):
---EEEEPHHHHHHHHHS-HHHHHHHHHHHHHHHH-GGGPPPTTSSPEEEEE-SSEEEEEEEETTEEEEEEEEETTSTT------